Protein AF-A0A6A7G0R3-F1 (afdb_monomer_lite)

pLDDT: mean 93.48, std 5.27, range [58.78, 97.69]

Radius of gyration: 18.96 Å; chains: 1; bounding box: 39×34×55 Å

Organism: NCBI:txid1518452

Structure (mmCIF, N/CA/C/O backbone):
data_AF-A0A6A7G0R3-F1
#
_entry.id   AF-A0A6A7G0R3-F1
#
loop_
_atom_site.group_PDB
_atom_site.id
_atom_site.type_symbol
_atom_site.label_atom_id
_atom_site.label_alt_id
_atom_site.label_comp_id
_atom_site.label_asym_id
_atom_site.label_entity_id
_atom_site.label_seq_id
_atom_site.pdbx_PDB_ins_code
_atom_site.Cartn_x
_atom_site.Cartn_y
_atom_site.Cartn_z
_atom_site.occupancy
_atom_site.B_iso_or_equiv
_atom_site.auth_seq_id
_atom_site.auth_comp_id
_atom_site.auth_asym_id
_atom_site.auth_atom_id
_atom_site.pdbx_PDB_model_num
ATOM 1 N N . GLY A 1 1 ? -0.214 0.221 7.158 1.00 83.88 1 GLY A N 1
ATOM 2 C CA . GLY A 1 1 ? -1.414 -0.221 6.416 1.00 83.88 1 GLY A CA 1
ATOM 3 C C . GLY A 1 1 ? -2.038 0.975 5.729 1.00 83.88 1 GLY A C 1
ATOM 4 O O . GLY A 1 1 ? -1.548 2.079 5.927 1.00 83.88 1 GLY A O 1
ATOM 5 N N . VAL A 1 2 ? -3.087 0.767 4.937 1.00 90.56 2 VAL A N 1
ATOM 6 C CA . VAL A 1 2 ? -3.871 1.846 4.316 1.00 90.56 2 VAL A CA 1
ATOM 7 C C . VAL A 1 2 ? -5.323 1.682 4.749 1.00 90.56 2 VAL A C 1
ATOM 9 O O . VAL A 1 2 ? -5.826 0.563 4.784 1.00 90.56 2 VAL A O 1
ATOM 12 N N . MET A 1 3 ? -5.976 2.788 5.091 1.00 93.56 3 MET A N 1
ATOM 13 C CA . MET A 1 3 ? -7.393 2.835 5.434 1.00 93.56 3 MET A CA 1
ATOM 14 C C . MET A 1 3 ? -7.989 4.101 4.827 1.00 93.56 3 MET A C 1
ATOM 16 O O . MET A 1 3 ? -7.435 5.186 4.996 1.00 93.56 3 MET A O 1
ATOM 20 N N . LEU A 1 4 ? -9.105 3.959 4.116 1.00 94.75 4 LEU A N 1
ATOM 21 C CA . LEU A 1 4 ? -9.890 5.099 3.656 1.00 94.75 4 LEU A CA 1
ATOM 22 C C . LEU A 1 4 ? -10.870 5.500 4.755 1.00 94.75 4 LEU A C 1
ATOM 24 O O . LEU A 1 4 ? -11.552 4.650 5.322 1.00 94.75 4 LEU A O 1
ATOM 28 N N . MET A 1 5 ? -10.942 6.796 5.044 1.00 95.00 5 MET A N 1
ATOM 29 C CA . MET A 1 5 ? -11.725 7.329 6.156 1.00 95.00 5 MET A CA 1
ATOM 30 C C . MET A 1 5 ? -12.820 8.261 5.644 1.00 95.00 5 MET A C 1
ATOM 32 O O . MET A 1 5 ? -12.541 9.311 5.065 1.00 95.00 5 MET A O 1
ATOM 36 N N . ASN A 1 6 ? -14.082 7.898 5.884 1.00 97.00 6 ASN A N 1
ATOM 37 C CA . ASN A 1 6 ? -15.207 8.796 5.641 1.00 97.00 6 ASN A CA 1
ATOM 38 C C . ASN A 1 6 ? -15.382 9.724 6.848 1.00 97.00 6 ASN A C 1
ATOM 40 O O . ASN A 1 6 ? -16.069 9.394 7.814 1.00 97.00 6 ASN A O 1
ATOM 44 N N . LEU A 1 7 ? -14.760 10.901 6.773 1.00 97.12 7 LEU A N 1
ATOM 45 C CA . LEU A 1 7 ? -14.707 11.837 7.895 1.00 97.12 7 LEU A CA 1
ATOM 46 C C . LEU A 1 7 ? -16.088 12.335 8.347 1.00 97.12 7 LEU A C 1
ATOM 48 O O . LEU A 1 7 ? -16.256 12.653 9.520 1.00 97.12 7 LEU A O 1
ATOM 52 N N . SER A 1 8 ? -17.076 12.407 7.450 1.00 97.69 8 SER A N 1
ATOM 53 C CA . SER A 1 8 ? -18.438 12.811 7.823 1.00 97.69 8 SER A CA 1
ATOM 54 C C . SER A 1 8 ? -19.116 11.744 8.675 1.00 97.69 8 SER A C 1
ATOM 56 O O . SER A 1 8 ? -19.595 12.068 9.757 1.00 97.69 8 SER A O 1
ATOM 58 N N . ARG A 1 9 ? -19.055 10.471 8.257 1.00 96.19 9 ARG A N 1
ATOM 59 C CA . ARG A 1 9 ? -19.592 9.350 9.050 1.00 96.19 9 ARG A CA 1
ATOM 60 C C . ARG A 1 9 ? -18.860 9.184 10.383 1.00 96.19 9 ARG A C 1
ATOM 62 O O . ARG A 1 9 ? -19.492 8.896 11.388 1.00 96.19 9 ARG A O 1
ATOM 69 N N . MET A 1 10 ? -17.544 9.405 10.412 1.00 97.00 10 MET A N 1
ATOM 70 C CA . MET A 1 10 ? -16.768 9.353 11.658 1.00 97.00 10 MET A CA 1
ATOM 71 C C . MET A 1 10 ? -17.182 10.449 12.649 1.00 97.00 10 MET A C 1
ATOM 73 O O . MET A 1 10 ? -17.270 10.185 13.845 1.00 97.00 10 MET A O 1
ATOM 77 N N . ARG A 1 11 ? -17.449 11.673 12.170 1.00 96.88 11 ARG A N 1
ATOM 78 C CA . ARG A 1 11 ? -17.953 12.759 13.025 1.00 96.88 11 ARG A CA 1
ATOM 79 C C . ARG A 1 11 ? -19.364 12.484 13.533 1.00 96.88 11 ARG A C 1
ATOM 81 O O . ARG A 1 11 ? -19.609 12.699 14.709 1.00 96.88 11 ARG A O 1
ATOM 88 N N . GLU A 1 12 ? -20.255 11.999 12.672 1.00 97.06 12 GLU A N 1
ATOM 89 C CA . GLU A 1 12 ? -21.632 11.641 13.043 1.00 97.06 12 GLU A CA 1
ATOM 90 C C . GLU A 1 12 ? -21.678 10.521 14.090 1.00 97.06 12 GLU A C 1
ATOM 92 O O . GLU A 1 12 ? -22.470 10.583 15.021 1.00 97.06 12 GLU A O 1
ATOM 97 N N . PHE A 1 13 ? -20.776 9.542 13.984 1.00 96.62 13 PHE A N 1
ATOM 98 C CA . PHE A 1 13 ? -20.607 8.492 14.987 1.00 96.62 13 PHE A CA 1
ATOM 99 C C . PHE A 1 13 ? -20.057 9.008 16.333 1.00 96.62 13 PHE A C 1
ATOM 101 O O . PHE A 1 13 ? -20.144 8.307 17.333 1.00 96.62 13 PHE A O 1
ATOM 108 N N . GLY A 1 14 ? -19.465 10.207 16.382 1.00 96.94 14 GLY A N 1
ATOM 109 C CA . GLY A 1 14 ? -18.786 10.692 17.586 1.00 96.94 14 GLY A CA 1
ATOM 110 C C . GLY A 1 14 ? -17.440 10.003 17.820 1.00 96.94 14 GLY A C 1
ATOM 111 O O . GLY A 1 14 ? -17.053 9.766 18.956 1.00 96.94 14 GLY A O 1
ATOM 112 N N . TRP A 1 15 ? -16.696 9.677 16.755 1.00 95.56 15 TRP A N 1
ATOM 113 C CA . TRP A 1 15 ? -15.447 8.897 16.803 1.00 95.56 15 TRP A CA 1
ATOM 114 C C . TRP A 1 15 ? -14.514 9.213 17.986 1.00 95.56 15 TRP A C 1
ATOM 116 O O . TRP A 1 15 ? -14.032 8.299 18.656 1.00 95.56 15 TRP A O 1
ATOM 126 N N . SER A 1 16 ? -14.249 10.497 18.249 1.00 94.81 16 SER A N 1
ATOM 127 C CA . SER A 1 16 ? -13.348 10.928 19.326 1.00 94.81 16 SER A CA 1
ATOM 128 C C . SER A 1 16 ? -13.839 10.527 20.719 1.00 94.81 16 SER A C 1
ATOM 130 O O . SER A 1 16 ? -13.021 10.216 21.580 1.00 94.81 16 SER A O 1
ATOM 132 N N . GLU A 1 17 ? -15.155 10.499 20.926 1.00 96.62 17 GLU A N 1
ATOM 133 C CA . GLU A 1 17 ? -15.800 10.143 22.195 1.00 96.62 17 GLU A CA 1
ATOM 134 C C . GLU A 1 17 ? -15.621 8.658 22.526 1.00 96.62 17 GLU A C 1
ATOM 136 O O . GLU A 1 17 ? -15.596 8.292 23.695 1.00 96.62 17 GLU A O 1
ATOM 141 N N . TYR A 1 18 ? -15.419 7.813 21.511 1.00 95.38 18 TYR A N 1
ATOM 142 C CA . TYR A 1 18 ? -15.143 6.387 21.684 1.00 95.38 18 TYR A CA 1
ATOM 143 C C . TYR A 1 18 ? -13.644 6.081 21.702 1.00 95.38 18 TYR A C 1
ATOM 145 O O . TYR A 1 18 ? -13.163 5.328 22.548 1.00 95.38 18 TYR A O 1
ATOM 153 N N . ILE A 1 19 ? -12.877 6.659 20.774 1.00 95.00 19 ILE A N 1
ATOM 154 C CA . ILE A 1 19 ? -11.478 6.266 20.578 1.00 95.00 19 ILE A CA 1
ATOM 155 C C . ILE A 1 19 ? -10.568 6.742 21.718 1.00 95.00 19 ILE A C 1
ATOM 157 O O . ILE A 1 19 ? -9.599 6.058 22.048 1.00 95.00 19 ILE A O 1
ATOM 161 N N . VAL A 1 20 ? -10.863 7.900 22.325 1.00 95.81 20 VAL A N 1
ATOM 162 C CA . VAL A 1 20 ? -10.041 8.473 23.402 1.00 95.81 20 VAL A CA 1
ATOM 163 C C . VAL A 1 20 ? -10.157 7.640 24.684 1.00 95.81 20 VAL A C 1
ATOM 165 O O . VAL A 1 20 ? -9.110 7.197 25.161 1.00 95.81 20 VAL A O 1
ATOM 168 N N . PRO A 1 21 ? -11.363 7.303 25.189 1.00 96.50 21 PRO A N 1
ATOM 169 C CA . PRO A 1 21 ? -11.485 6.409 26.341 1.00 96.50 21 PRO A CA 1
ATOM 170 C C . PRO A 1 21 ? -10.881 5.025 26.099 1.00 96.50 21 PRO A C 1
ATOM 172 O O . PRO A 1 21 ? -10.219 4.486 26.982 1.00 96.50 21 PRO A O 1
ATOM 175 N N . LEU A 1 22 ? -11.037 4.457 24.894 1.00 96.12 22 LEU A N 1
ATOM 176 C CA . LEU A 1 22 ? -10.400 3.180 24.551 1.00 96.12 22 LEU A CA 1
ATOM 177 C C . LEU A 1 22 ? -8.870 3.277 24.613 1.00 96.12 22 LEU A C 1
ATOM 179 O O . LEU A 1 22 ? -8.218 2.378 25.143 1.00 96.12 22 LEU A O 1
ATOM 183 N N . LYS A 1 23 ? -8.283 4.374 24.117 1.00 96.25 23 LYS A N 1
ATOM 184 C CA . LYS A 1 23 ? -6.836 4.596 24.220 1.00 96.25 23 LYS A CA 1
ATOM 185 C C . LYS A 1 23 ? -6.399 4.620 25.682 1.00 96.25 23 LYS A C 1
ATOM 187 O O . LYS A 1 23 ? -5.412 3.973 26.010 1.00 96.25 23 LYS A O 1
ATOM 192 N N . GLU A 1 24 ? -7.097 5.367 26.533 1.00 95.88 24 GLU A N 1
ATOM 193 C CA . GLU A 1 24 ? -6.770 5.491 27.960 1.00 95.88 24 GLU A CA 1
ATOM 194 C C . GLU A 1 24 ? -6.912 4.151 28.691 1.00 95.88 24 GLU A C 1
ATOM 196 O O . GLU A 1 24 ? -6.011 3.740 29.420 1.00 95.88 24 GLU A O 1
ATOM 201 N N . GLN A 1 25 ? -8.001 3.426 28.435 1.00 96.38 25 GLN A N 1
ATOM 202 C CA . GLN A 1 25 ? -8.283 2.134 29.054 1.00 96.38 25 GLN A CA 1
ATOM 203 C C . GLN A 1 25 ? -7.237 1.070 28.701 1.00 96.38 25 GLN A C 1
ATOM 205 O O . GLN A 1 25 ? -6.834 0.285 29.561 1.00 96.38 25 GLN A O 1
ATOM 210 N N . TYR A 1 26 ? -6.812 1.017 27.437 1.00 95.44 26 TYR A N 1
ATOM 211 C CA . TYR A 1 26 ? -5.930 -0.037 26.939 1.00 95.44 26 TYR A CA 1
ATOM 212 C C . TYR A 1 26 ? -4.467 0.396 26.809 1.00 95.44 26 TYR A C 1
ATOM 214 O O . TYR A 1 26 ? -3.659 -0.412 26.363 1.00 95.44 26 TYR A O 1
ATOM 222 N N . GLU A 1 27 ? -4.089 1.611 27.222 1.00 93.56 27 GLU A N 1
ATOM 223 C CA . GLU A 1 27 ? -2.779 2.222 26.930 1.00 93.56 27 GLU A CA 1
ATOM 224 C C . GLU A 1 27 ? -1.582 1.294 27.196 1.00 93.56 27 GLU A C 1
ATOM 226 O O . GLU A 1 27 ? -0.686 1.181 26.364 1.00 93.56 27 GLU A O 1
ATOM 231 N N . GLN A 1 28 ? -1.596 0.575 28.322 1.00 94.50 28 GLN A N 1
ATOM 232 C CA . GLN A 1 28 ? -0.514 -0.330 28.736 1.00 94.50 28 GLN A CA 1
ATOM 233 C C . GLN A 1 28 ? -0.536 -1.704 28.036 1.00 94.50 28 GLN A C 1
ATOM 235 O O . GLN A 1 28 ? 0.390 -2.497 28.190 1.00 94.50 28 GLN A O 1
ATOM 240 N N . GLN A 1 29 ? -1.602 -2.015 27.296 1.00 94.94 29 GLN A N 1
ATOM 241 C CA . GLN A 1 29 ? -1.824 -3.287 26.597 1.00 94.94 29 GLN A CA 1
ATOM 242 C C . GLN A 1 29 ? -1.666 -3.161 25.075 1.00 94.94 29 GLN A C 1
ATOM 244 O O . GLN A 1 29 ? -1.535 -4.177 24.390 1.00 94.94 29 GLN A O 1
ATOM 249 N N . LEU A 1 30 ? -1.662 -1.937 24.539 1.00 93.50 30 LEU A N 1
ATOM 250 C CA . LEU A 1 30 ? -1.492 -1.686 23.111 1.00 93.50 30 LEU A CA 1
ATOM 251 C C . LEU A 1 30 ? -0.051 -1.995 22.685 1.00 93.50 30 LEU A C 1
ATOM 253 O O . LEU A 1 30 ? 0.897 -1.322 23.090 1.00 93.50 30 LEU A O 1
ATOM 257 N N . ARG A 1 31 ? 0.125 -2.996 21.818 1.00 92.50 31 ARG A N 1
ATOM 258 C CA . ARG A 1 31 ? 1.429 -3.337 21.231 1.00 92.50 31 ARG A CA 1
ATOM 259 C C . ARG A 1 31 ? 1.695 -2.515 19.974 1.00 92.50 31 ARG A C 1
ATOM 261 O O . ARG A 1 31 ? 2.823 -2.085 19.738 1.00 92.50 31 ARG A O 1
ATOM 268 N N . TRP A 1 32 ? 0.657 -2.303 19.175 1.00 87.88 32 TRP A N 1
ATOM 269 C CA . TRP A 1 32 ? 0.659 -1.484 17.969 1.00 87.88 32 TRP A CA 1
ATOM 270 C C . TRP A 1 32 ? -0.448 -0.446 18.095 1.00 87.88 32 TRP A C 1
ATOM 272 O O . TRP A 1 32 ? -1.568 -0.676 17.656 1.00 87.88 32 TRP A O 1
ATOM 282 N N . GLY A 1 33 ? -0.134 0.678 18.745 1.00 88.88 33 GLY A N 1
ATOM 283 C CA . GLY A 1 33 ? -1.129 1.642 19.227 1.00 88.88 33 GLY A CA 1
ATOM 284 C C . GLY A 1 33 ? -2.171 2.088 18.203 1.00 88.88 33 GLY A C 1
ATOM 285 O O . GLY A 1 33 ? -3.333 2.219 18.554 1.00 88.88 33 GLY A O 1
ATOM 286 N N . ASP A 1 34 ? -1.791 2.273 16.942 1.00 90.50 34 ASP A N 1
ATOM 287 C CA . ASP A 1 34 ? -2.722 2.625 15.870 1.00 90.50 34 ASP A CA 1
ATOM 288 C C . ASP A 1 34 ? -3.632 1.451 15.468 1.00 90.50 34 ASP A C 1
ATOM 290 O O . ASP A 1 34 ? -4.853 1.580 15.454 1.00 90.50 34 ASP A O 1
ATOM 294 N N . GLN A 1 35 ? -3.053 0.292 15.158 1.00 93.31 35 GLN A N 1
ATOM 295 C CA . GLN A 1 35 ? -3.785 -0.876 14.665 1.00 93.31 35 GLN A CA 1
ATOM 296 C C . GLN A 1 35 ? -4.631 -1.538 15.755 1.00 93.31 35 GLN A C 1
ATOM 298 O O . GLN A 1 35 ? -5.791 -1.861 15.511 1.00 93.31 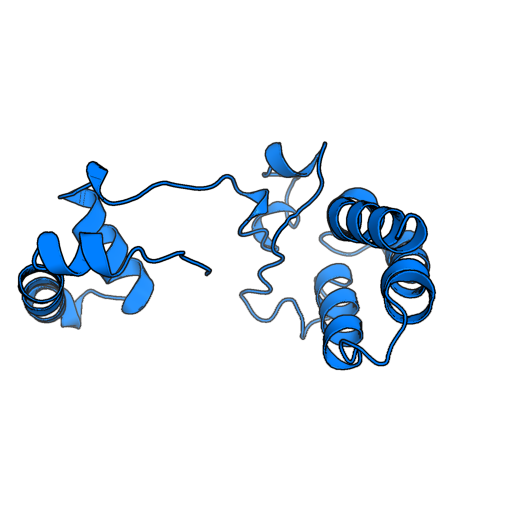35 GLN A O 1
ATOM 303 N N . ASP A 1 36 ? -4.075 -1.723 16.950 1.00 95.56 36 ASP A N 1
ATOM 304 C CA . ASP A 1 36 ? -4.755 -2.393 18.059 1.00 95.56 36 ASP A CA 1
ATOM 305 C C . ASP A 1 36 ? -5.959 -1.576 18.530 1.00 95.56 36 ASP A C 1
ATOM 307 O O . ASP A 1 36 ? -7.035 -2.130 18.739 1.00 95.56 36 ASP A O 1
ATOM 311 N N . LEU A 1 37 ? -5.815 -0.252 18.621 1.00 95.69 37 LEU A N 1
ATOM 312 C CA . LEU A 1 37 ? -6.892 0.633 19.055 1.00 95.69 37 LEU A CA 1
ATOM 313 C C . LEU A 1 37 ? -8.078 0.617 18.080 1.00 95.69 37 LEU A C 1
ATOM 315 O O . LEU A 1 37 ? -9.229 0.514 18.503 1.00 95.69 37 LEU A O 1
ATOM 319 N N . LEU A 1 38 ? -7.800 0.653 16.773 1.00 95.44 38 LEU A N 1
ATOM 320 C CA . LEU A 1 38 ? -8.832 0.516 15.743 1.00 95.44 38 LEU A CA 1
ATOM 321 C C . LEU A 1 38 ? -9.492 -0.866 15.780 1.00 95.44 38 LEU A C 1
ATOM 323 O O . LEU A 1 38 ? -10.711 -0.964 15.664 1.00 95.44 38 LEU A O 1
ATOM 327 N N . ASN A 1 39 ? -8.710 -1.929 15.979 1.00 95.56 39 ASN A N 1
ATOM 328 C CA . ASN A 1 39 ? -9.240 -3.288 16.085 1.00 95.56 39 ASN A CA 1
ATOM 329 C C . ASN A 1 39 ? -10.175 -3.446 17.291 1.00 95.56 39 ASN A C 1
ATOM 331 O O . ASN A 1 39 ? -11.200 -4.112 17.171 1.00 95.56 39 ASN A O 1
ATOM 335 N N . ILE A 1 40 ? -9.858 -2.819 18.430 1.00 96.56 40 ILE A N 1
ATOM 336 C CA . ILE A 1 40 ? -10.738 -2.809 19.606 1.00 96.56 40 ILE A CA 1
ATOM 337 C C . ILE A 1 40 ? -12.047 -2.083 19.281 1.00 96.56 40 ILE A C 1
ATOM 339 O O . ILE A 1 40 ? -13.115 -2.622 19.559 1.00 96.56 40 ILE A O 1
ATOM 343 N N . LEU A 1 41 ? -11.994 -0.902 18.650 1.00 96.44 41 LEU A N 1
ATOM 344 C CA . LEU A 1 41 ? -13.212 -0.182 18.265 1.00 96.44 41 LEU A CA 1
ATOM 345 C C . LEU A 1 41 ? -14.095 -1.034 17.339 1.00 96.44 41 LEU A C 1
ATOM 347 O O . LEU A 1 41 ? -15.282 -1.201 17.604 1.00 96.44 41 LEU A O 1
ATOM 351 N N . PHE A 1 42 ? -13.523 -1.608 16.278 1.00 96.75 42 PHE A N 1
ATOM 352 C CA . PHE A 1 42 ? -14.281 -2.395 15.299 1.00 96.75 42 PHE A CA 1
ATOM 353 C C . PHE A 1 42 ? -14.721 -3.768 15.809 1.00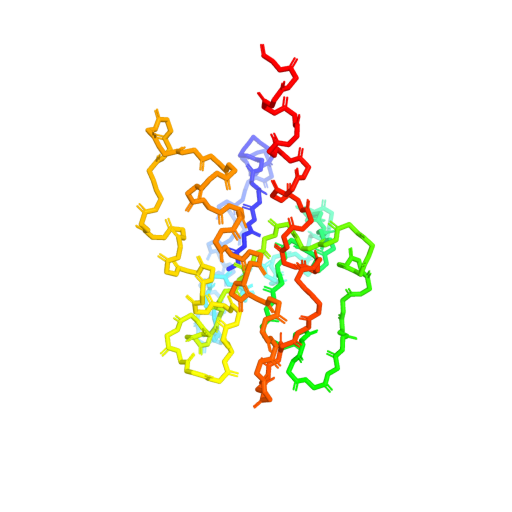 96.75 42 PHE A C 1
ATOM 355 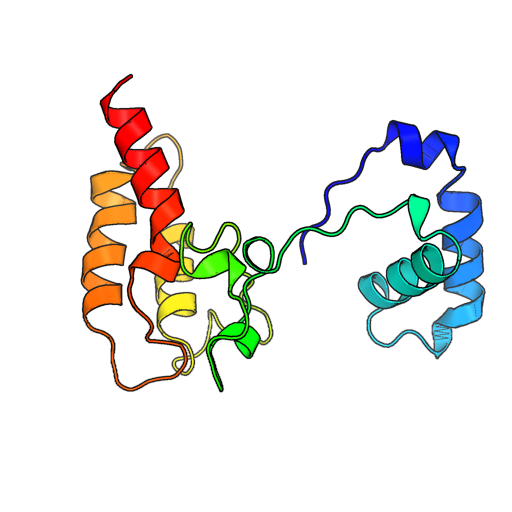O O . PHE A 1 42 ? -15.634 -4.357 15.238 1.00 96.75 42 PHE A O 1
ATOM 362 N N . HIS A 1 43 ? -14.128 -4.275 16.892 1.00 95.75 43 HIS A N 1
ATOM 363 C CA . HIS A 1 43 ? -14.667 -5.438 17.591 1.00 95.75 43 HIS A CA 1
ATOM 364 C C . HIS A 1 43 ? -16.061 -5.144 18.162 1.00 95.75 43 HIS A C 1
ATOM 366 O O . HIS A 1 43 ? -16.955 -5.981 18.047 1.00 95.75 43 HIS A O 1
ATOM 372 N N . PHE A 1 44 ? -16.252 -3.951 18.734 1.00 95.62 44 PHE A N 1
ATOM 373 C CA . PHE A 1 44 ? -17.541 -3.515 19.280 1.00 95.62 44 PHE A CA 1
ATOM 374 C C . PHE A 1 44 ? -18.461 -2.874 18.232 1.00 95.62 44 PHE A C 1
ATOM 376 O O . PHE A 1 44 ? -19.676 -2.901 18.405 1.00 95.62 44 PHE A O 1
ATOM 383 N N . HIS A 1 45 ? -17.891 -2.345 17.147 1.00 95.94 45 HIS A N 1
ATOM 384 C CA . HIS A 1 45 ? -18.606 -1.665 16.064 1.00 95.94 45 HIS A CA 1
ATOM 385 C C . HIS A 1 45 ? -18.218 -2.207 14.673 1.00 95.94 45 HIS A C 1
ATOM 387 O O . HIS A 1 45 ? -17.613 -1.486 13.864 1.00 95.94 45 HIS A O 1
ATOM 393 N N . PRO A 1 46 ? -18.506 -3.486 14.367 1.00 96.56 46 PRO A N 1
ATOM 394 C CA . PRO A 1 46 ? -18.106 -4.109 13.103 1.00 96.56 46 PRO A CA 1
ATOM 395 C C . PRO A 1 46 ? -18.752 -3.455 11.870 1.00 96.56 46 PRO A C 1
ATOM 397 O O . PRO A 1 46 ? -18.194 -3.511 10.778 1.00 96.56 46 PRO A O 1
ATOM 400 N N . GLU A 1 47 ? -19.896 -2.789 12.026 1.00 95.44 47 GLU A N 1
ATOM 401 C CA . GLU A 1 47 ? -20.599 -2.048 10.975 1.00 95.44 47 GLU A CA 1
ATOM 402 C C . GLU A 1 47 ? -19.854 -0.795 10.484 1.00 95.44 47 GLU A C 1
ATOM 404 O O . GLU A 1 47 ? -20.179 -0.245 9.425 1.00 95.44 47 GLU A O 1
ATOM 409 N N . LEU A 1 48 ? -18.858 -0.327 11.242 1.00 95.31 48 LEU A N 1
ATOM 410 C CA . LEU A 1 48 ? -18.085 0.874 10.919 1.00 95.31 48 LEU A CA 1
ATOM 411 C C . LEU A 1 48 ? -16.875 0.598 10.024 1.00 95.31 48 LEU A C 1
ATOM 413 O O . LEU A 1 48 ? -16.239 1.549 9.564 1.00 95.31 48 LEU A O 1
ATOM 417 N N . VAL A 1 49 ? -16.560 -0.670 9.748 1.00 95.50 49 VAL A N 1
ATOM 418 C CA . VAL A 1 49 ? -15.429 -1.050 8.900 1.00 95.50 49 VAL A CA 1
ATOM 419 C C . VAL A 1 49 ? -15.886 -1.848 7.687 1.00 95.50 49 VAL A C 1
ATOM 421 O O . VAL A 1 49 ? -16.629 -2.819 7.776 1.00 95.50 49 VAL A O 1
ATOM 424 N N . TYR A 1 50 ? -15.389 -1.447 6.520 1.00 95.75 50 TYR A N 1
ATOM 425 C CA . TYR A 1 50 ? -15.482 -2.238 5.301 1.00 95.75 50 TYR A CA 1
ATOM 426 C C . TYR A 1 50 ? -14.094 -2.785 4.968 1.00 95.75 50 TYR A C 1
ATOM 428 O O . TYR A 1 50 ? -13.164 -2.017 4.712 1.00 95.75 50 TYR A O 1
ATOM 436 N N . VAL A 1 51 ? -13.941 -4.109 5.001 1.00 94.75 51 VAL A N 1
ATOM 437 C CA . VAL A 1 51 ? -12.644 -4.775 4.823 1.00 94.75 51 VAL A CA 1
ATOM 438 C C . VAL A 1 51 ? -12.407 -5.068 3.344 1.00 94.75 51 VAL A C 1
ATOM 440 O O . VAL A 1 51 ? -13.182 -5.775 2.705 1.00 94.75 51 VAL A O 1
ATOM 443 N N . TRP A 1 52 ? -11.323 -4.521 2.798 1.00 94.56 52 TRP A N 1
ATOM 444 C CA . TRP A 1 52 ? -10.866 -4.822 1.441 1.00 94.56 52 TRP A CA 1
ATOM 445 C C . TRP A 1 52 ? -10.114 -6.151 1.381 1.00 94.56 52 TRP A C 1
ATOM 447 O O . TRP A 1 52 ? -9.536 -6.600 2.372 1.00 94.56 52 TRP A O 1
ATOM 457 N N . ASP A 1 53 ? -10.093 -6.766 0.198 1.00 94.62 53 ASP A N 1
ATOM 458 C CA . ASP A 1 53 ? -9.335 -7.991 -0.030 1.00 94.62 53 ASP A CA 1
ATOM 459 C C . ASP A 1 53 ? -7.810 -7.763 0.084 1.00 94.62 53 ASP A C 1
ATOM 461 O O . ASP A 1 53 ? -7.298 -6.637 0.061 1.00 94.62 53 ASP A O 1
ATOM 465 N N . CYS A 1 54 ? -7.057 -8.856 0.199 1.00 94.69 54 CYS A N 1
ATOM 466 C CA . CYS A 1 54 ? -5.615 -8.839 0.454 1.00 94.69 54 CYS A CA 1
ATOM 467 C C . CYS A 1 54 ? -4.772 -8.154 -0.643 1.00 94.69 54 CYS A C 1
ATOM 469 O O . CYS A 1 54 ? -3.641 -7.748 -0.356 1.00 94.69 54 CYS A O 1
ATOM 471 N N . SER A 1 55 ? -5.294 -7.967 -1.865 1.00 95.44 55 SER A N 1
ATOM 472 C CA . SER A 1 55 ? -4.592 -7.263 -2.954 1.00 95.44 55 SER A CA 1
ATOM 473 C C . SER A 1 55 ? -4.335 -5.784 -2.633 1.00 95.44 55 SER A C 1
ATOM 475 O O . SER A 1 55 ? -3.409 -5.185 -3.185 1.00 95.44 55 SER A O 1
ATOM 477 N N . TYR A 1 56 ? -5.108 -5.200 -1.712 1.00 96.12 56 TYR A N 1
ATOM 478 C CA . TYR A 1 56 ? -4.960 -3.821 -1.242 1.00 96.12 56 TYR A CA 1
ATOM 479 C C . TYR A 1 56 ? -4.035 -3.666 -0.024 1.00 96.12 56 TYR A C 1
ATOM 481 O O . TYR A 1 56 ? -3.876 -2.568 0.510 1.00 96.12 56 TYR A O 1
ATOM 489 N N . ASN A 1 57 ? -3.412 -4.747 0.442 1.00 95.38 57 ASN A N 1
ATOM 490 C CA . ASN A 1 57 ? -2.420 -4.707 1.515 1.00 95.38 57 ASN A CA 1
ATOM 491 C C . ASN A 1 57 ? -1.409 -5.849 1.344 1.00 95.38 57 ASN A C 1
ATOM 493 O O . ASN A 1 57 ? -1.134 -6.605 2.282 1.00 95.38 57 ASN A O 1
ATOM 497 N N . TYR A 1 58 ? -0.889 -6.016 0.125 1.00 95.75 58 TYR A N 1
ATOM 498 C CA . TYR A 1 58 ? -0.045 -7.155 -0.201 1.00 95.75 58 TYR A CA 1
ATOM 499 C C . TYR A 1 58 ? 1.333 -7.021 0.450 1.00 95.75 58 TYR A C 1
ATOM 501 O O . TYR A 1 58 ? 2.074 -6.082 0.164 1.00 95.75 58 TYR A O 1
ATOM 509 N N . ARG A 1 59 ? 1.685 -7.963 1.324 1.00 95.12 59 ARG A N 1
ATOM 510 C CA . ARG A 1 59 ? 2.904 -7.956 2.142 1.00 95.12 59 ARG A CA 1
ATOM 511 C C . ARG A 1 59 ? 3.730 -9.226 1.897 1.00 95.12 59 ARG A C 1
ATOM 513 O O . ARG A 1 59 ? 3.185 -10.183 1.353 1.00 95.12 59 ARG A O 1
ATOM 520 N N . PRO A 1 60 ? 5.008 -9.291 2.305 1.00 94.81 60 PRO A N 1
ATOM 521 C CA . PRO A 1 60 ? 5.851 -10.468 2.123 1.00 94.81 60 PRO A CA 1
ATOM 522 C C . PRO A 1 60 ? 5.252 -11.739 2.722 1.00 94.81 60 PRO A C 1
ATOM 524 O O . PRO A 1 60 ? 5.425 -12.812 2.156 1.00 94.81 60 PRO A O 1
ATOM 527 N N . ASP A 1 61 ? 4.486 -11.633 3.815 1.00 93.25 61 ASP A N 1
ATOM 528 C CA . ASP A 1 61 ? 3.791 -12.780 4.410 1.00 93.25 61 ASP A CA 1
ATOM 529 C C . ASP A 1 61 ? 2.833 -13.482 3.415 1.00 93.25 61 ASP A C 1
ATOM 531 O O . ASP A 1 61 ? 2.536 -14.655 3.603 1.00 93.25 61 ASP A O 1
ATOM 535 N N . HIS A 1 62 ? 2.386 -12.810 2.341 1.00 94.12 62 HIS A N 1
ATOM 536 C CA . HIS A 1 62 ? 1.525 -13.396 1.301 1.00 94.12 62 HIS A CA 1
ATOM 537 C C . HIS A 1 62 ? 2.274 -14.161 0.197 1.00 94.12 62 HIS A C 1
ATOM 539 O O . HIS A 1 62 ? 1.624 -14.691 -0.703 1.00 94.12 62 HIS A O 1
ATOM 545 N N . CYS A 1 63 ? 3.610 -14.174 0.219 1.00 92.31 63 CYS A N 1
ATOM 546 C CA . CYS A 1 63 ? 4.433 -14.811 -0.815 1.00 92.31 63 CYS A CA 1
ATOM 547 C C . CYS A 1 63 ? 5.682 -15.530 -0.296 1.00 92.31 63 CYS A C 1
ATOM 549 O O . CYS A 1 63 ? 6.324 -16.251 -1.056 1.00 92.31 63 CYS A O 1
ATOM 551 N N . MET A 1 64 ? 6.069 -15.326 0.967 1.00 89.19 64 MET A N 1
ATOM 552 C CA . MET A 1 64 ? 7.319 -15.870 1.503 1.00 89.19 64 MET A CA 1
ATOM 553 C C . MET A 1 64 ? 7.274 -17.380 1.785 1.00 89.19 64 MET A C 1
ATOM 555 O O . MET A 1 64 ? 8.324 -18.014 1.767 1.00 89.19 64 MET A O 1
ATOM 559 N N . TYR A 1 65 ? 6.087 -17.946 2.042 1.00 79.06 65 TYR A N 1
ATOM 560 C CA . TYR A 1 65 ? 5.896 -19.379 2.326 1.00 79.06 65 TYR A CA 1
ATOM 561 C C . TYR A 1 65 ? 5.020 -20.072 1.272 1.00 79.06 65 TYR A C 1
ATOM 563 O O . TYR A 1 65 ? 5.325 -21.179 0.843 1.00 79.06 65 TYR A O 1
ATOM 571 N N . SER A 1 66 ? 3.949 -19.407 0.839 1.00 73.31 66 SER A N 1
ATOM 572 C CA . SER A 1 66 ? 3.049 -19.808 -0.248 1.00 73.31 66 SER A CA 1
ATOM 573 C C . SER A 1 66 ? 2.336 -18.564 -0.797 1.00 73.31 66 SER A C 1
ATOM 575 O O . SER A 1 66 ? 2.405 -17.501 -0.175 1.00 73.31 66 SER A O 1
ATOM 577 N N . SER A 1 67 ? 1.659 -18.678 -1.949 1.00 76.81 67 SER A N 1
ATOM 578 C CA . SER A 1 67 ? 0.685 -17.663 -2.385 1.00 76.81 67 SER A CA 1
ATOM 579 C C . SER A 1 67 ? -0.505 -17.723 -1.428 1.00 76.81 67 SER A C 1
ATOM 581 O O . SER A 1 67 ? -1.227 -18.714 -1.414 1.00 76.81 67 SER A O 1
ATOM 583 N N . ALA A 1 68 ? -0.658 -16.714 -0.568 1.00 84.44 68 ALA A N 1
ATOM 584 C CA . ALA A 1 68 ? -1.733 -16.651 0.432 1.00 84.44 68 ALA A CA 1
ATOM 585 C C . ALA A 1 68 ? -2.715 -15.499 0.154 1.00 84.44 68 ALA A C 1
ATOM 587 O O . ALA A 1 68 ? -3.284 -14.915 1.077 1.00 84.44 68 ALA A O 1
ATOM 588 N N . CYS A 1 69 ? -2.855 -15.111 -1.117 1.00 93.00 69 CYS A N 1
ATOM 589 C CA . CYS A 1 69 ? -3.742 -14.033 -1.535 1.00 93.00 69 CYS A CA 1
ATOM 590 C C . CYS A 1 69 ? -4.332 -14.300 -2.925 1.00 93.00 69 CYS A C 1
ATOM 592 O O . CYS A 1 69 ? -3.893 -13.723 -3.920 1.00 93.00 69 CYS A O 1
ATOM 594 N N . ASP A 1 70 ? -5.368 -15.134 -2.972 1.00 92.12 70 ASP A N 1
ATOM 595 C CA . ASP A 1 70 ? -6.065 -15.536 -4.203 1.00 92.12 70 ASP A CA 1
ATOM 596 C C . ASP A 1 70 ? -6.586 -14.327 -4.995 1.00 92.12 70 ASP A C 1
ATOM 598 O O . ASP A 1 70 ? -6.528 -14.282 -6.223 1.00 92.12 70 ASP A O 1
ATOM 602 N N . ALA A 1 71 ? -7.022 -13.281 -4.283 1.00 93.88 71 ALA A N 1
ATOM 603 C CA . ALA A 1 71 ? -7.505 -12.043 -4.888 1.00 93.88 71 ALA A CA 1
ATOM 604 C C . ALA A 1 71 ? -6.445 -11.314 -5.735 1.00 93.88 71 ALA A C 1
ATOM 606 O O . ALA A 1 71 ? -6.805 -10.472 -6.553 1.00 93.88 71 ALA A O 1
ATOM 607 N N . ALA A 1 72 ? -5.155 -11.623 -5.562 1.00 93.62 72 ALA A N 1
ATOM 608 C CA . ALA A 1 72 ? -4.072 -11.062 -6.363 1.00 93.62 72 ALA A CA 1
ATOM 609 C C . ALA A 1 72 ? -3.693 -11.926 -7.579 1.00 93.62 72 ALA A C 1
ATOM 611 O O . ALA A 1 72 ? -2.965 -11.445 -8.443 1.00 93.62 72 ALA A O 1
ATOM 612 N N . GLU A 1 73 ? -4.154 -13.176 -7.687 1.00 89.69 73 GLU A N 1
ATOM 613 C CA . GLU A 1 73 ? -3.695 -14.085 -8.749 1.00 89.69 73 GLU A CA 1
ATOM 614 C C . GLU A 1 73 ? -4.191 -13.662 -10.138 1.00 89.69 73 GLU A C 1
ATOM 616 O O . GLU A 1 73 ? -3.425 -13.665 -11.105 1.00 89.69 73 GLU A O 1
A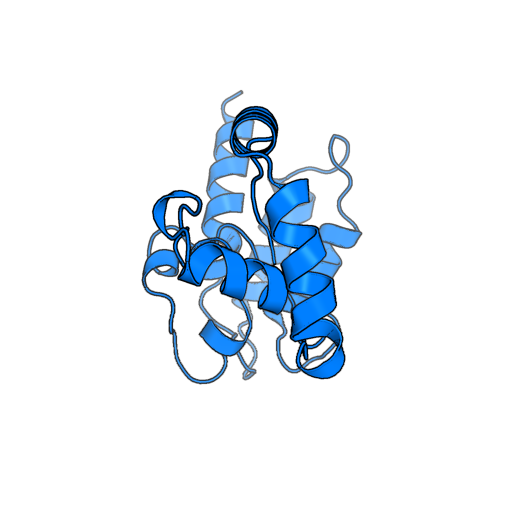TOM 621 N N . GLY A 1 74 ? -5.452 -13.227 -10.223 1.00 88.81 74 GLY A N 1
ATOM 622 C CA . GLY A 1 74 ? -6.085 -12.753 -11.457 1.00 88.81 74 GLY A CA 1
ATOM 623 C C . GLY A 1 74 ? -5.807 -11.278 -11.782 1.00 88.81 74 GLY A C 1
ATOM 624 O O . GLY A 1 74 ? -5.211 -10.987 -12.812 1.00 88.81 74 GLY A O 1
ATOM 625 N N . PRO A 1 75 ? -6.232 -10.316 -10.947 1.00 93.38 75 PRO A N 1
ATOM 626 C CA . PRO A 1 75 ? -6.071 -8.890 -11.242 1.00 93.38 75 PRO A CA 1
ATOM 627 C C . PRO A 1 75 ? -4.717 -8.313 -10.791 1.00 93.38 75 PRO A C 1
ATOM 629 O O . PRO A 1 75 ? -4.488 -7.111 -10.938 1.00 93.38 75 PRO A O 1
ATOM 632 N N . GLY A 1 76 ? -3.826 -9.119 -10.209 1.00 95.31 76 GLY A N 1
ATOM 633 C CA . GLY A 1 76 ? -2.616 -8.619 -9.559 1.00 95.31 76 GLY A CA 1
ATOM 634 C C . GLY A 1 76 ? -2.902 -7.841 -8.272 1.00 95.31 76 GLY A C 1
ATOM 635 O O . GLY A 1 76 ? -4.042 -7.651 -7.844 1.00 95.31 76 GLY A O 1
ATOM 636 N N . ILE A 1 77 ? -1.834 -7.370 -7.638 1.00 96.31 77 ILE A N 1
ATOM 637 C CA . ILE A 1 77 ? -1.907 -6.528 -6.445 1.00 96.31 77 ILE A CA 1
ATOM 638 C C . ILE A 1 77 ? -2.267 -5.090 -6.818 1.00 96.31 77 ILE A C 1
ATOM 640 O O . ILE A 1 77 ? -1.899 -4.590 -7.882 1.00 96.31 77 ILE A O 1
ATOM 644 N N . ARG A 1 78 ? -2.932 -4.398 -5.895 1.00 95.44 78 ARG A N 1
ATOM 645 C CA . ARG A 1 78 ? -3.298 -2.982 -6.030 1.00 95.44 78 ARG A CA 1
ATOM 646 C C . ARG A 1 78 ? -2.447 -2.086 -5.139 1.00 95.44 78 ARG A C 1
ATOM 648 O O . ARG A 1 78 ? -2.096 -0.981 -5.534 1.00 95.44 78 ARG A O 1
ATOM 655 N N . VAL A 1 79 ? -2.072 -2.575 -3.955 1.00 95.94 79 VAL A N 1
ATOM 656 C CA . VAL A 1 79 ? -1.173 -1.871 -3.032 1.00 95.94 79 VAL A CA 1
ATOM 657 C C . VAL A 1 79 ? -0.134 -2.845 -2.492 1.00 95.94 79 VAL A C 1
ATOM 659 O O . VAL A 1 79 ? -0.465 -3.844 -1.851 1.00 95.94 79 VAL A O 1
ATOM 662 N N . LEU A 1 80 ? 1.138 -2.519 -2.718 1.00 96.00 80 LEU A N 1
ATOM 663 C CA . LEU A 1 80 ? 2.278 -3.246 -2.170 1.00 96.00 80 LEU A CA 1
ATOM 664 C C . LEU A 1 80 ? 2.710 -2.619 -0.839 1.00 96.00 80 LEU A C 1
ATOM 666 O O . LEU A 1 80 ? 3.207 -1.495 -0.796 1.00 96.00 80 LEU A O 1
ATOM 670 N N . HIS A 1 81 ? 2.560 -3.357 0.254 1.00 96.19 81 HIS A N 1
ATOM 671 C CA . HIS A 1 81 ? 2.961 -2.941 1.591 1.00 96.19 81 HIS A CA 1
ATOM 672 C C . HIS A 1 81 ? 4.280 -3.610 1.987 1.00 96.19 81 HIS A C 1
ATOM 674 O O . HIS A 1 81 ? 4.325 -4.761 2.419 1.00 96.19 81 HIS A O 1
ATOM 680 N N . ALA A 1 82 ? 5.373 -2.854 1.895 1.00 95.50 82 ALA A N 1
ATOM 681 C CA . ALA A 1 82 ? 6.715 -3.303 2.260 1.00 95.50 82 ALA A CA 1
ATOM 682 C C . ALA A 1 82 ? 6.974 -3.294 3.786 1.00 95.50 82 ALA A C 1
ATOM 684 O O . ALA A 1 82 ? 7.940 -2.685 4.257 1.00 95.50 82 ALA A O 1
ATOM 685 N N . ASN A 1 83 ? 6.114 -3.952 4.576 1.00 93.25 83 ASN A N 1
ATOM 686 C CA . ASN A 1 83 ? 6.318 -4.107 6.023 1.00 93.25 83 ASN A CA 1
ATOM 687 C C . ASN A 1 83 ? 7.632 -4.863 6.328 1.00 93.25 83 ASN A C 1
ATOM 689 O O . ASN A 1 83 ? 8.269 -5.447 5.452 1.00 93.25 83 ASN A O 1
ATOM 693 N N . ARG A 1 84 ? 8.074 -4.823 7.595 1.00 89.25 84 ARG A N 1
ATOM 694 C CA . ARG A 1 84 ? 9.293 -5.519 8.068 1.00 89.25 84 ARG A CA 1
ATOM 695 C C . ARG A 1 84 ? 10.554 -5.216 7.238 1.00 89.25 84 ARG A C 1
ATOM 697 O O . ARG A 1 84 ? 11.437 -6.058 7.114 1.00 89.25 84 ARG A O 1
ATOM 704 N N . ARG A 1 85 ? 10.650 -3.991 6.702 1.00 94.44 85 ARG A N 1
ATOM 705 C CA . ARG A 1 85 ? 11.761 -3.509 5.859 1.00 94.44 85 ARG A CA 1
ATOM 706 C C . ARG A 1 85 ? 11.918 -4.261 4.531 1.00 94.44 85 ARG A C 1
ATOM 708 O O . ARG A 1 85 ? 13.017 -4.281 3.987 1.00 94.44 85 ARG A O 1
ATOM 715 N N . ALA A 1 86 ? 10.848 -4.837 3.978 1.00 95.56 86 ALA A N 1
ATOM 716 C CA . ALA A 1 86 ? 10.930 -5.652 2.761 1.00 95.56 86 ALA A CA 1
ATOM 717 C C . ALA A 1 86 ? 11.530 -4.932 1.541 1.00 95.56 86 ALA A C 1
ATOM 719 O O . ALA A 1 86 ? 12.149 -5.570 0.704 1.00 95.56 86 ALA A O 1
ATOM 720 N N . ALA A 1 87 ? 11.391 -3.606 1.466 1.00 96.50 87 ALA A N 1
ATOM 721 C CA . ALA A 1 87 ? 11.980 -2.777 0.412 1.00 96.50 87 ALA A CA 1
ATOM 722 C C . ALA A 1 87 ? 13.481 -2.466 0.599 1.00 96.50 87 ALA A C 1
ATOM 724 O O . ALA A 1 87 ? 14.093 -1.834 -0.262 1.00 96.50 87 ALA A O 1
ATOM 725 N N . PHE A 1 88 ? 14.061 -2.847 1.739 1.00 95.94 88 PHE A N 1
ATOM 726 C CA . PHE A 1 88 ? 15.422 -2.493 2.157 1.00 95.94 88 PHE A CA 1
ATOM 727 C C . PHE A 1 88 ? 16.255 -3.733 2.504 1.00 95.94 88 PHE A C 1
ATOM 729 O O . PHE A 1 88 ? 17.183 -3.669 3.309 1.00 95.94 88 PHE A O 1
ATOM 736 N N . THR A 1 89 ? 15.893 -4.881 1.940 1.00 93.06 89 THR A N 1
ATOM 737 C CA . THR A 1 89 ? 16.606 -6.146 2.107 1.00 93.06 89 THR A CA 1
ATOM 738 C C . THR A 1 89 ? 16.614 -6.908 0.790 1.00 93.06 89 THR A C 1
ATOM 740 O O . THR A 1 89 ? 15.679 -6.804 -0.004 1.00 93.06 89 THR A O 1
ATOM 743 N N . ASP A 1 90 ? 17.640 -7.726 0.584 1.00 90.56 90 ASP A N 1
ATOM 744 C CA . ASP A 1 90 ? 17.750 -8.577 -0.604 1.00 90.56 90 ASP A CA 1
ATOM 745 C C . ASP A 1 90 ? 16.890 -9.847 -0.503 1.00 90.56 90 ASP A C 1
ATOM 747 O O . ASP A 1 90 ? 16.770 -10.596 -1.467 1.00 90.56 90 ASP A O 1
ATOM 751 N N . LYS A 1 91 ? 16.236 -10.078 0.647 1.00 92.31 91 LYS A N 1
ATOM 752 C CA . LYS A 1 91 ? 15.338 -11.227 0.852 1.00 92.31 91 LYS A CA 1
ATOM 753 C C . LYS A 1 91 ? 14.091 -11.183 -0.028 1.00 92.31 91 LYS A C 1
ATOM 755 O O . LYS A 1 91 ? 13.593 -12.241 -0.391 1.00 92.31 91 LYS A O 1
ATOM 760 N N . PHE A 1 92 ? 13.599 -9.986 -0.364 1.00 94.25 92 PHE A N 1
ATOM 761 C CA . PHE A 1 92 ? 12.364 -9.785 -1.131 1.00 94.25 92 PHE A CA 1
ATOM 762 C C . PHE A 1 92 ? 12.620 -8.902 -2.364 1.00 94.25 92 PHE A C 1
ATOM 764 O O . PHE A 1 92 ? 12.147 -7.760 -2.412 1.00 94.25 92 PHE A O 1
ATOM 771 N N . PRO A 1 93 ? 13.364 -9.389 -3.377 1.00 94.56 93 PRO A N 1
ATOM 772 C CA . PRO A 1 93 ? 13.801 -8.557 -4.496 1.00 94.56 93 PRO A CA 1
ATOM 773 C C . PRO A 1 93 ? 12.682 -7.764 -5.187 1.00 94.56 93 PRO A C 1
ATOM 775 O O . PRO A 1 93 ? 12.911 -6.587 -5.472 1.00 94.56 93 PRO A O 1
ATOM 778 N N . PRO A 1 94 ? 11.459 -8.302 -5.405 1.00 95.75 94 PRO A N 1
ATOM 779 C CA . PRO A 1 94 ? 10.384 -7.517 -6.012 1.00 95.75 94 PRO A CA 1
ATOM 780 C C . PRO A 1 94 ? 10.017 -6.254 -5.231 1.00 95.75 94 PRO A C 1
ATOM 782 O O . PRO A 1 94 ? 9.845 -5.197 -5.835 1.00 95.75 94 PRO A O 1
ATOM 785 N N . PHE A 1 95 ? 9.974 -6.324 -3.896 1.00 97.12 95 PHE A N 1
ATOM 786 C CA . PHE A 1 95 ? 9.664 -5.174 -3.042 1.00 97.12 95 PHE A CA 1
ATOM 787 C C . PHE A 1 95 ? 10.737 -4.093 -3.166 1.00 97.12 95 PHE A C 1
ATOM 789 O O . PHE A 1 95 ? 10.418 -2.919 -3.354 1.00 97.12 95 PHE A O 1
ATOM 796 N N . THR A 1 96 ? 12.007 -4.493 -3.126 1.00 96.62 96 THR A N 1
ATOM 797 C CA . THR A 1 96 ? 13.147 -3.587 -3.300 1.00 96.62 96 THR A CA 1
ATOM 798 C C . THR A 1 96 ? 13.152 -2.965 -4.696 1.00 96.62 96 THR A C 1
ATOM 800 O O . THR A 1 96 ? 13.320 -1.756 -4.840 1.00 96.62 96 THR A O 1
ATOM 803 N N . HIS A 1 97 ? 12.925 -3.756 -5.746 1.00 96.62 97 HIS A N 1
ATOM 804 C CA . HIS A 1 97 ? 12.906 -3.270 -7.126 1.00 96.62 97 HIS A CA 1
ATOM 805 C C . HIS A 1 97 ? 11.795 -2.249 -7.369 1.00 96.62 97 HIS A C 1
ATOM 807 O O . HIS A 1 97 ? 12.068 -1.188 -7.930 1.00 96.62 97 HIS A O 1
ATOM 813 N N . ILE A 1 98 ? 10.578 -2.543 -6.907 1.00 97.12 98 ILE A N 1
ATOM 814 C CA . ILE A 1 98 ? 9.424 -1.649 -7.040 1.00 97.12 98 ILE A CA 1
ATOM 815 C C . ILE A 1 98 ? 9.652 -0.368 -6.239 1.00 97.12 98 ILE A C 1
ATOM 817 O O . ILE A 1 98 ? 9.489 0.719 -6.787 1.00 97.12 98 ILE A O 1
ATOM 821 N N . TYR A 1 99 ? 10.113 -0.466 -4.989 1.00 97.31 99 TYR A N 1
ATOM 822 C CA . TYR A 1 99 ? 10.432 0.712 -4.178 1.00 97.31 99 TYR A CA 1
ATOM 823 C C . TYR A 1 99 ? 11.462 1.623 -4.857 1.00 97.31 99 TYR A C 1
ATOM 825 O O . TYR A 1 99 ? 11.258 2.832 -4.936 1.00 97.31 99 TYR A O 1
ATOM 833 N N . GLN A 1 100 ? 12.553 1.059 -5.384 1.00 97.44 100 GLN A N 1
ATOM 834 C CA . GLN A 1 100 ? 13.600 1.848 -6.039 1.00 97.44 100 GLN A CA 1
ATOM 835 C C . GLN A 1 100 ? 13.123 2.503 -7.339 1.00 97.44 100 GLN A C 1
ATOM 837 O O . GLN A 1 100 ? 13.565 3.609 -7.645 1.00 97.44 100 GLN A O 1
ATOM 842 N N . ALA A 1 101 ? 12.240 1.845 -8.096 1.00 97.06 101 ALA A N 1
ATOM 843 C CA . ALA A 1 101 ? 11.645 2.432 -9.292 1.00 97.06 101 ALA A CA 1
ATOM 844 C C . ALA A 1 101 ? 10.693 3.581 -8.922 1.00 97.06 101 ALA A C 1
ATOM 846 O O . ALA A 1 101 ? 10.880 4.702 -9.385 1.00 97.06 101 ALA A O 1
ATOM 847 N N . MET A 1 102 ? 9.763 3.341 -7.992 1.00 95.44 102 MET A N 1
ATOM 848 C CA . MET A 1 102 ? 8.805 4.348 -7.518 1.00 95.44 102 MET A CA 1
ATOM 849 C C . MET A 1 102 ? 9.490 5.558 -6.875 1.00 95.44 102 MET A C 1
ATOM 851 O O . MET A 1 102 ? 9.055 6.684 -7.071 1.00 95.44 102 MET A O 1
ATOM 855 N N . LYS A 1 103 ? 10.591 5.353 -6.141 1.00 96.69 103 LYS A N 1
ATOM 856 C CA . LYS A 1 103 ? 11.372 6.439 -5.528 1.00 96.69 103 LYS A CA 1
ATOM 857 C C . LYS A 1 103 ? 12.003 7.382 -6.561 1.00 96.69 103 LYS A C 1
ATOM 859 O O . LYS A 1 103 ? 12.240 8.545 -6.249 1.00 96.69 103 LYS A O 1
ATOM 864 N N . LYS A 1 104 ? 12.346 6.871 -7.746 1.00 96.81 104 LYS A N 1
ATOM 865 C CA . LYS A 1 104 ? 12.986 7.644 -8.824 1.00 96.81 104 LYS A CA 1
ATOM 866 C C . LYS A 1 104 ? 11.975 8.277 -9.775 1.00 96.81 104 LYS A C 1
ATOM 868 O O . LYS A 1 104 ? 12.311 9.266 -10.414 1.00 96.81 104 LYS A O 1
ATOM 873 N N . PHE A 1 105 ? 10.783 7.694 -9.856 1.00 96.75 105 PHE A N 1
ATOM 874 C CA . PHE A 1 105 ? 9.724 8.109 -10.758 1.00 96.75 105 PHE A CA 1
ATOM 875 C C . PHE A 1 105 ? 9.106 9.447 -10.335 1.00 96.75 105 PHE A C 1
ATOM 877 O O . PHE A 1 105 ? 8.713 9.628 -9.182 1.00 96.75 105 PHE A O 1
ATOM 884 N N . VAL A 1 106 ? 8.984 10.376 -11.281 1.00 96.81 106 VAL A N 1
ATOM 885 C CA . VAL A 1 106 ? 8.361 11.689 -11.091 1.00 96.81 106 VAL A CA 1
ATOM 886 C C . VAL A 1 106 ? 7.101 11.799 -11.941 1.00 96.81 106 VAL A C 1
ATOM 888 O O . VAL A 1 106 ? 7.149 11.841 -13.171 1.00 96.81 106 VAL A O 1
ATOM 891 N N . VAL A 1 107 ? 5.962 11.900 -11.256 1.00 92.00 107 VAL A N 1
ATOM 892 C CA . VAL A 1 107 ? 4.638 12.048 -11.873 1.00 92.00 107 VAL A CA 1
ATOM 893 C C . VAL A 1 107 ? 4.583 13.311 -12.737 1.00 92.00 107 VAL A C 1
ATOM 895 O O . VAL A 1 107 ? 5.032 14.377 -12.319 1.00 92.00 107 VAL A O 1
ATOM 898 N N . GLY A 1 108 ? 4.027 13.186 -13.945 1.00 91.12 108 GLY A N 1
ATOM 899 C CA . GLY A 1 108 ? 3.880 14.284 -14.907 1.00 91.12 108 GLY A CA 1
ATOM 900 C C . GLY A 1 108 ? 5.143 14.615 -15.707 1.00 91.12 108 GLY A C 1
ATOM 901 O O . GLY A 1 108 ? 5.070 15.421 -16.630 1.00 91.12 108 GLY A O 1
ATOM 902 N N . ARG A 1 109 ? 6.285 13.993 -15.386 1.00 95.62 109 ARG A N 1
ATOM 903 C CA . ARG A 1 109 ? 7.537 14.137 -16.142 1.00 95.62 109 ARG A CA 1
ATOM 904 C C . ARG A 1 109 ? 7.962 12.829 -16.798 1.00 95.62 109 ARG A C 1
ATOM 906 O O . ARG A 1 109 ? 8.298 12.823 -17.976 1.00 95.62 109 ARG A O 1
ATOM 913 N N . ASP A 1 110 ? 7.964 11.750 -16.027 1.00 96.06 110 ASP A N 1
ATOM 914 C CA . ASP A 1 110 ? 8.467 10.456 -16.472 1.00 96.06 110 ASP A CA 1
ATOM 915 C C . ASP A 1 110 ? 7.328 9.635 -17.115 1.00 96.06 110 ASP A C 1
ATOM 917 O O . ASP A 1 110 ? 6.164 9.710 -16.710 1.00 96.06 110 ASP A O 1
ATOM 921 N N . SER A 1 111 ? 7.650 8.837 -18.133 1.00 94.44 111 SER A N 1
ATOM 922 C CA . SER A 1 111 ? 6.704 7.983 -18.854 1.00 94.44 111 SER A CA 1
ATOM 923 C C . SER A 1 111 ? 6.328 6.754 -18.028 1.00 94.44 111 SER A C 1
ATOM 925 O O . SER A 1 111 ? 7.184 5.935 -17.686 1.00 94.44 111 SER A O 1
ATOM 927 N N . MET A 1 112 ? 5.028 6.551 -17.788 1.00 94.06 112 MET A N 1
ATOM 928 C CA . MET A 1 112 ? 4.525 5.350 -17.103 1.00 94.06 112 MET A CA 1
ATOM 929 C C . MET A 1 112 ? 4.989 4.055 -17.787 1.00 94.06 112 MET A C 1
ATOM 931 O O . MET A 1 112 ? 5.392 3.110 -17.106 1.00 94.06 112 MET A O 1
ATOM 935 N N . TYR A 1 113 ? 5.005 4.020 -19.126 1.00 95.19 113 TYR A N 1
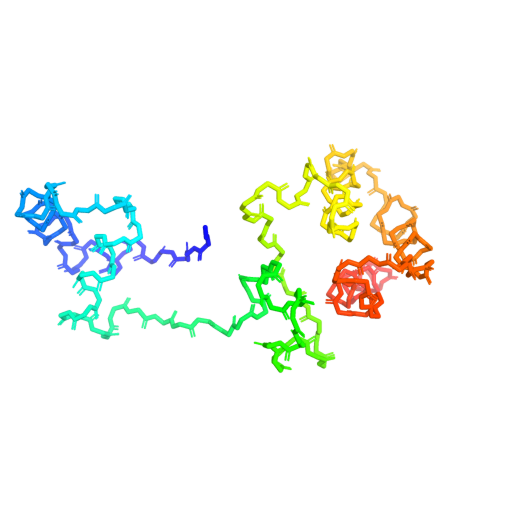ATOM 936 C CA . TYR A 1 113 ? 5.479 2.857 -19.874 1.00 95.19 113 TYR A CA 1
ATOM 937 C C . TYR A 1 113 ? 7.004 2.722 -19.837 1.00 95.19 113 TYR A C 1
ATOM 939 O O . TYR A 1 113 ? 7.525 1.704 -19.372 1.00 95.19 113 TYR A O 1
ATOM 947 N N . ASN A 1 114 ? 7.722 3.728 -20.350 1.00 95.31 114 ASN A N 1
ATOM 948 C CA . ASN A 1 114 ? 9.154 3.608 -20.629 1.00 95.31 114 ASN A CA 1
ATOM 949 C C . ASN A 1 114 ? 10.019 3.690 -19.370 1.00 95.31 114 ASN A C 1
ATOM 951 O O . ASN A 1 114 ? 11.017 2.975 -19.290 1.00 95.31 114 ASN A O 1
ATOM 955 N N . ASP A 1 115 ? 9.622 4.502 -18.390 1.00 96.19 115 ASP A N 1
ATOM 956 C CA . ASP A 1 115 ? 10.453 4.807 -17.222 1.00 96.19 115 ASP A CA 1
ATOM 957 C C . ASP A 1 115 ? 10.062 3.996 -15.978 1.00 96.19 115 ASP A C 1
ATOM 959 O O . ASP A 1 115 ? 10.882 3.831 -15.072 1.00 96.19 115 ASP A O 1
ATOM 963 N N . LEU A 1 116 ? 8.849 3.425 -15.939 1.00 96.31 116 LEU A N 1
ATOM 964 C CA . LEU A 1 116 ? 8.363 2.640 -14.796 1.00 96.31 116 LEU A CA 1
ATOM 965 C C . LEU A 1 116 ? 8.003 1.193 -15.160 1.00 96.31 116 LEU A C 1
ATOM 967 O O . LEU A 1 116 ? 8.655 0.260 -14.682 1.00 96.31 116 LEU A O 1
ATOM 971 N N . TYR A 1 117 ? 6.990 0.980 -16.004 1.00 96.94 117 TYR A N 1
ATOM 972 C CA . TYR A 1 117 ? 6.447 -0.352 -16.286 1.00 96.94 117 TYR A CA 1
ATOM 973 C C . TYR A 1 117 ? 7.452 -1.276 -16.983 1.00 96.94 117 TYR A C 1
ATOM 975 O O . TYR A 1 117 ? 7.733 -2.370 -16.489 1.00 96.94 117 TYR A O 1
ATOM 983 N N . LYS A 1 118 ? 8.020 -0.850 -18.117 1.00 96.62 118 LYS A N 1
ATOM 984 C CA . LYS A 1 118 ? 8.924 -1.679 -18.927 1.00 96.62 118 LYS A CA 1
ATOM 985 C C . LYS A 1 118 ? 10.208 -2.065 -18.170 1.00 96.62 118 LYS A C 1
ATOM 987 O O . LYS A 1 118 ? 10.538 -3.254 -18.173 1.00 96.62 118 LYS A O 1
ATOM 992 N N . PRO A 1 119 ? 10.915 -1.152 -17.470 1.00 97.00 119 PRO A N 1
ATOM 993 C CA . PRO A 1 119 ? 12.084 -1.521 -16.672 1.00 97.00 119 PRO A CA 1
ATOM 994 C C . PRO A 1 119 ? 11.751 -2.496 -15.539 1.00 97.00 119 PRO A C 1
ATOM 996 O O . PRO A 1 119 ? 12.501 -3.447 -15.305 1.00 97.00 119 PRO A O 1
ATOM 999 N N . LEU A 1 120 ? 10.616 -2.303 -14.854 1.00 97.50 120 LEU A N 1
ATOM 1000 C CA . LEU A 1 120 ? 10.166 -3.225 -13.810 1.00 97.50 120 LEU A CA 1
ATOM 1001 C C . LEU A 1 120 ? 9.825 -4.600 -14.377 1.00 97.50 120 LEU A C 1
ATOM 1003 O O . LEU A 1 120 ? 10.230 -5.602 -13.792 1.00 97.50 120 LEU A O 1
ATOM 1007 N N . LEU A 1 121 ? 9.142 -4.667 -15.522 1.00 97.62 121 LEU A N 1
ATOM 1008 C CA . LEU A 1 121 ? 8.818 -5.929 -16.180 1.00 97.62 121 LEU A CA 1
ATOM 1009 C C . LEU A 1 121 ? 10.087 -6.722 -16.493 1.00 97.62 121 LEU A C 1
ATOM 1011 O O . LEU A 1 121 ? 10.173 -7.894 -16.128 1.00 97.62 121 LEU A O 1
ATOM 1015 N N . LEU A 1 122 ? 11.088 -6.083 -17.103 1.00 96.69 122 LEU A N 1
ATOM 1016 C CA . LEU A 1 122 ? 12.371 -6.723 -17.404 1.00 96.69 122 LEU A CA 1
ATOM 1017 C C . LEU A 1 122 ? 13.051 -7.233 -16.130 1.00 96.69 122 LEU A C 1
ATOM 1019 O O . LEU A 1 122 ? 13.488 -8.381 -16.076 1.00 96.69 122 LEU A O 1
ATOM 1023 N N . LYS A 1 123 ? 13.088 -6.408 -15.078 1.00 95.19 123 LYS A N 1
ATOM 1024 C CA . LYS A 1 123 ? 13.777 -6.747 -13.830 1.00 95.19 123 LYS A CA 1
ATOM 1025 C C . LYS A 1 123 ? 13.084 -7.858 -13.041 1.00 95.19 123 LYS A C 1
ATOM 1027 O O . LYS A 1 123 ? 13.758 -8.731 -12.503 1.00 95.19 123 LYS A O 1
ATOM 1032 N N . LEU A 1 124 ? 11.754 -7.840 -12.965 1.00 95.62 124 LEU A N 1
ATOM 1033 C CA . LEU A 1 124 ? 10.974 -8.866 -12.266 1.00 95.62 124 LEU A CA 1
ATOM 1034 C C . LEU A 1 124 ? 10.910 -10.179 -13.055 1.00 95.62 124 LEU A C 1
ATOM 1036 O O . LEU A 1 124 ? 10.808 -11.240 -12.447 1.00 95.62 124 LEU A O 1
ATOM 1040 N N . SER A 1 125 ? 11.028 -10.136 -14.386 1.00 96.31 125 SER A N 1
ATOM 1041 C CA . SER A 1 125 ? 11.038 -11.343 -15.228 1.00 96.31 125 SER A CA 1
ATOM 1042 C C . SER A 1 125 ? 12.264 -12.230 -15.003 1.00 96.31 125 SER A C 1
ATOM 1044 O O . SER A 1 125 ? 12.185 -13.431 -15.258 1.00 96.31 125 SER A O 1
ATOM 1046 N N . LEU A 1 126 ? 13.364 -11.670 -14.479 1.00 93.56 126 LEU A N 1
ATOM 1047 C CA . LEU A 1 126 ? 14.576 -12.425 -14.141 1.00 93.56 126 LEU A CA 1
ATOM 1048 C C . LEU A 1 126 ? 14.331 -13.502 -13.079 1.00 93.56 126 LEU A C 1
ATOM 1050 O O . LEU A 1 126 ? 15.029 -14.508 -13.097 1.00 93.56 126 LEU A O 1
ATOM 1054 N N . ARG A 1 127 ? 13.359 -13.289 -12.175 1.00 86.69 127 ARG A N 1
ATOM 1055 C CA . ARG A 1 127 ? 12.949 -14.225 -11.110 1.00 86.69 127 ARG A CA 1
ATOM 1056 C C . ARG A 1 127 ? 14.138 -14.945 -10.444 1.00 86.69 127 ARG A C 1
ATOM 1058 O O . ARG A 1 127 ? 14.274 -16.158 -10.599 1.00 86.69 127 ARG A O 1
ATOM 1065 N N . PRO A 1 128 ? 15.011 -14.213 -9.724 1.00 85.50 128 PRO A N 1
ATOM 1066 C CA . PRO A 1 128 ? 16.105 -14.842 -8.991 1.00 85.50 128 PRO A CA 1
ATOM 1067 C C . PRO A 1 128 ? 15.552 -15.834 -7.964 1.00 85.50 128 PRO A C 1
ATOM 1069 O O . PRO A 1 128 ? 14.443 -15.636 -7.460 1.00 85.50 128 PRO A O 1
ATOM 1072 N N . ASP A 1 129 ? 16.337 -16.855 -7.624 1.00 87.06 129 ASP A N 1
ATOM 1073 C CA . ASP A 1 129 ? 16.002 -17.805 -6.560 1.00 87.06 129 ASP A CA 1
ATOM 1074 C C . ASP A 1 129 ? 16.045 -17.103 -5.190 1.00 87.06 12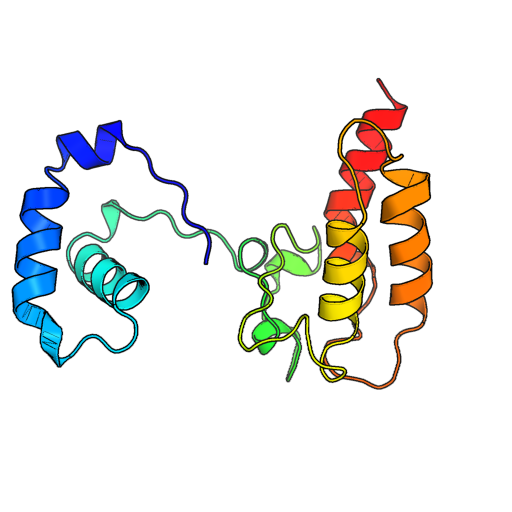9 ASP A C 1
ATOM 1076 O O . ASP A 1 129 ? 17.078 -17.001 -4.529 1.00 87.06 129 ASP A O 1
ATOM 1080 N N . ALA A 1 130 ? 14.923 -16.479 -4.838 1.00 87.88 130 ALA A N 1
ATOM 1081 C CA . ALA A 1 130 ? 14.729 -15.627 -3.675 1.00 87.88 130 ALA A CA 1
ATOM 1082 C C . ALA A 1 130 ? 13.240 -15.593 -3.299 1.00 87.88 130 ALA A C 1
ATOM 1084 O O . ALA A 1 130 ? 12.365 -15.947 -4.097 1.00 87.88 130 ALA A O 1
ATOM 1085 N N . GLN A 1 131 ? 12.927 -15.139 -2.081 1.00 89.75 131 GLN A N 1
ATOM 1086 C CA . GLN A 1 131 ? 11.541 -15.119 -1.618 1.00 89.75 131 GLN A CA 1
ATOM 1087 C C . GLN A 1 131 ? 10.703 -14.143 -2.438 1.00 89.75 131 GLN A C 1
ATOM 1089 O O . GLN A 1 131 ? 11.155 -13.063 -2.830 1.00 89.75 131 GLN A O 1
ATOM 1094 N N . CYS A 1 132 ? 9.443 -14.523 -2.647 1.00 92.31 132 CYS A N 1
ATOM 1095 C CA . CYS A 1 132 ? 8.467 -13.732 -3.382 1.00 92.31 132 CYS A CA 1
ATOM 1096 C C . CYS A 1 132 ? 8.810 -13.476 -4.861 1.00 92.31 132 CYS A C 1
ATOM 1098 O O . CYS A 1 132 ? 8.151 -12.647 -5.476 1.00 92.31 132 CYS A O 1
ATOM 1100 N N . SER A 1 133 ? 9.773 -14.179 -5.470 1.00 87.81 133 SER A N 1
ATOM 1101 C CA . SER A 1 133 ? 10.069 -14.111 -6.915 1.00 87.81 133 SER A CA 1
ATOM 1102 C C . SER A 1 133 ? 8.971 -14.759 -7.785 1.00 87.81 133 SER A C 1
ATOM 1104 O O . SER A 1 133 ? 9.212 -15.696 -8.545 1.00 87.81 133 SER A O 1
ATOM 1106 N N . LEU A 1 134 ? 7.740 -14.262 -7.660 1.00 88.50 134 LEU A N 1
ATOM 1107 C CA . LEU A 1 134 ? 6.556 -14.699 -8.397 1.00 88.50 134 LEU A CA 1
ATOM 1108 C C . LEU A 1 134 ? 6.563 -14.173 -9.841 1.00 88.50 134 LEU A C 1
ATOM 1110 O O . LEU A 1 134 ? 7.470 -13.461 -10.280 1.00 88.50 134 LEU A O 1
ATOM 1114 N N . THR A 1 135 ? 5.528 -14.520 -10.607 1.00 91.88 135 THR A N 1
ATOM 1115 C CA . THR A 1 135 ? 5.341 -13.969 -11.952 1.00 91.88 135 THR A CA 1
ATOM 1116 C C . THR A 1 135 ? 5.199 -12.437 -11.879 1.00 91.88 135 THR A C 1
ATOM 1118 O O . THR A 1 135 ? 4.502 -11.925 -10.999 1.00 91.88 135 THR A O 1
ATOM 1121 N N . PRO A 1 136 ? 5.806 -11.669 -12.810 1.00 94.56 136 PRO A N 1
ATOM 1122 C CA . PRO A 1 136 ? 5.701 -10.204 -12.818 1.00 94.56 136 PRO A CA 1
ATOM 1123 C C . PRO A 1 136 ? 4.259 -9.694 -12.845 1.00 94.56 136 PRO A C 1
ATOM 1125 O O . PRO A 1 136 ? 3.978 -8.605 -12.353 1.00 94.56 136 PRO A O 1
ATOM 1128 N N . HIS A 1 137 ? 3.352 -10.500 -13.399 1.00 94.94 137 HIS A N 1
ATOM 1129 C CA . HIS A 1 137 ? 1.922 -10.236 -13.453 1.00 94.94 137 HIS A CA 1
ATOM 1130 C C . HIS A 1 137 ? 1.330 -9.877 -12.084 1.00 94.94 137 HIS A C 1
ATOM 1132 O O . HIS A 1 137 ? 0.639 -8.867 -11.988 1.00 94.94 137 HIS A O 1
ATOM 1138 N N . ILE A 1 138 ? 1.675 -10.619 -11.023 1.00 95.25 138 ILE A N 1
ATOM 1139 C CA . ILE A 1 138 ? 1.192 -10.343 -9.660 1.00 95.25 138 ILE A CA 1
ATOM 1140 C C . ILE A 1 138 ? 1.483 -8.895 -9.259 1.00 95.25 138 ILE A C 1
ATOM 1142 O O . ILE A 1 138 ? 0.633 -8.239 -8.672 1.00 95.25 138 ILE A O 1
ATOM 1146 N N . TYR A 1 139 ? 2.659 -8.376 -9.607 1.00 96.56 139 TYR A N 1
ATOM 1147 C CA . TYR A 1 139 ? 3.108 -7.049 -9.190 1.00 96.56 139 TYR A CA 1
ATOM 1148 C C . TYR A 1 139 ? 2.716 -5.923 -10.147 1.00 96.56 139 TYR A C 1
ATOM 1150 O O . TYR A 1 139 ? 2.563 -4.784 -9.714 1.00 96.56 139 TYR A O 1
ATOM 1158 N N . LEU A 1 140 ? 2.620 -6.212 -11.447 1.00 96.88 140 LEU A N 1
ATOM 1159 C CA . LEU A 1 140 ? 2.574 -5.184 -12.490 1.00 96.88 140 LEU A CA 1
ATOM 1160 C C . LEU A 1 140 ? 1.257 -5.133 -13.264 1.00 96.88 140 LEU A C 1
ATOM 1162 O O . LEU A 1 140 ? 1.124 -4.261 -14.119 1.00 96.88 140 LEU A O 1
ATOM 1166 N N . HIS A 1 141 ? 0.290 -6.018 -12.998 1.00 96.62 141 HIS A N 1
ATOM 1167 C CA . HIS A 1 141 ? -0.968 -6.053 -13.753 1.00 96.62 141 HIS A CA 1
ATOM 1168 C C . HIS A 1 141 ? -1.700 -4.702 -13.741 1.00 96.62 141 HIS A C 1
ATOM 1170 O O . HIS A 1 141 ? -2.018 -4.159 -14.796 1.00 96.62 141 HIS A O 1
ATOM 1176 N N . GLN A 1 142 ? -1.902 -4.105 -12.563 1.00 95.38 142 GLN A N 1
ATOM 1177 C CA . GLN A 1 142 ? -2.590 -2.813 -12.449 1.00 95.38 142 GLN A CA 1
ATOM 1178 C C . GLN A 1 142 ? -1.823 -1.682 -13.150 1.00 95.38 142 GLN A C 1
ATOM 1180 O O . GLN A 1 142 ? -2.416 -0.856 -13.841 1.00 95.38 142 GLN A O 1
ATOM 1185 N N . LEU A 1 143 ? -0.491 -1.688 -13.050 1.00 94.50 143 LEU A N 1
ATOM 1186 C CA . LEU A 1 143 ? 0.360 -0.719 -13.741 1.00 94.50 143 LEU A CA 1
ATOM 1187 C C . LEU A 1 143 ? 0.290 -0.876 -15.269 1.00 94.50 143 LEU A C 1
ATOM 1189 O O . LEU A 1 143 ? 0.286 0.118 -15.996 1.00 94.50 143 LEU A O 1
ATOM 1193 N N . GLN A 1 144 ? 0.205 -2.115 -15.758 1.00 95.44 144 GLN A N 1
ATOM 1194 C CA . GLN A 1 144 ? 0.026 -2.414 -17.176 1.00 95.44 144 GLN A CA 1
ATOM 1195 C C . GLN A 1 144 ? -1.304 -1.865 -17.698 1.00 95.44 144 GLN A C 1
ATOM 1197 O O . GLN A 1 144 ? -1.323 -1.235 -18.753 1.00 95.44 144 GLN A O 1
ATOM 1202 N N . LEU A 1 145 ? -2.402 -2.099 -16.970 1.00 94.38 145 LEU A N 1
ATOM 1203 C CA . LEU A 1 145 ? -3.726 -1.597 -17.343 1.00 94.38 145 LEU A CA 1
ATOM 1204 C C . LEU A 1 145 ? -3.736 -0.073 -17.432 1.00 94.38 145 LEU A C 1
ATOM 1206 O O . LEU A 1 145 ? -4.164 0.472 -18.445 1.00 94.38 145 LEU A O 1
ATOM 1210 N N . TYR A 1 146 ? -3.200 0.598 -16.413 1.00 92.06 146 TYR A N 1
ATOM 1211 C CA . TYR A 1 146 ? -3.152 2.056 -16.380 1.00 92.06 146 TYR A CA 1
ATOM 1212 C C . TYR A 1 146 ? -2.310 2.634 -17.524 1.00 92.06 146 TYR A C 1
ATOM 1214 O O . TYR A 1 146 ? -2.687 3.609 -18.161 1.00 92.06 146 TYR A O 1
ATOM 1222 N N . THR A 1 147 ? -1.192 1.984 -17.847 1.00 92.31 147 THR A N 1
ATOM 1223 C CA . THR A 1 147 ? -0.337 2.420 -18.955 1.00 92.31 147 THR A CA 1
ATOM 1224 C C . THR A 1 147 ? -1.048 2.318 -20.307 1.00 92.31 147 THR A C 1
ATOM 1226 O O . THR A 1 147 ? -0.936 3.228 -21.118 1.00 92.31 147 THR A O 1
ATOM 1229 N N . ARG A 1 148 ? -1.827 1.252 -20.537 1.00 91.25 148 ARG A N 1
ATOM 1230 C CA . ARG A 1 148 ? -2.636 1.100 -21.760 1.00 91.25 148 ARG A CA 1
ATOM 1231 C C . ARG A 1 148 ? -3.760 2.129 -21.855 1.00 91.25 148 ARG A C 1
ATOM 1233 O O . ARG A 1 148 ? -4.096 2.534 -22.958 1.00 91.25 148 ARG A O 1
ATOM 1240 N N . GLN A 1 149 ? -4.348 2.519 -20.724 1.00 90.25 149 GLN A N 1
ATOM 1241 C CA . GLN A 1 149 ? -5.368 3.572 -20.691 1.00 90.25 149 GLN A CA 1
ATOM 1242 C C . GLN A 1 149 ? -4.780 4.915 -21.134 1.00 90.25 149 GLN A C 1
ATOM 1244 O O . GLN A 1 149 ? -5.371 5.574 -21.977 1.00 90.25 149 GLN A O 1
ATOM 1249 N N . LEU A 1 150 ? -3.579 5.262 -20.661 1.00 85.81 150 LEU A N 1
ATOM 1250 C CA . LEU A 1 150 ? -2.891 6.495 -21.064 1.00 85.81 150 LEU A CA 1
ATOM 1251 C C . LEU A 1 150 ? -2.484 6.534 -22.545 1.00 85.81 150 LEU A C 1
ATOM 1253 O O . LEU A 1 150 ? -2.323 7.613 -23.093 1.00 85.81 150 LEU A O 1
ATOM 1257 N N . GLU A 1 151 ? -2.276 5.387 -23.196 1.00 76.69 151 GLU A N 1
ATOM 1258 C CA . GLU A 1 151 ? -1.991 5.327 -24.642 1.00 76.69 151 GLU A CA 1
ATOM 1259 C C . GLU A 1 151 ? -3.247 5.530 -25.510 1.00 76.69 151 GLU A C 1
ATOM 1261 O O . GLU A 1 151 ? -3.132 5.709 -26.722 1.00 76.69 151 GLU A O 1
ATOM 1266 N N . GLN A 1 152 ? -4.440 5.451 -24.911 1.00 70.62 152 GLN A N 1
ATOM 1267 C CA . GLN A 1 152 ? -5.731 5.618 -25.589 1.00 70.62 152 GLN A CA 1
ATOM 1268 C C . GLN A 1 152 ? -6.319 7.031 -25.433 1.00 70.62 152 GLN A C 1
ATOM 1270 O O . GLN A 1 152 ? -7.315 7.330 -26.094 1.00 70.62 152 GLN A O 1
ATOM 1275 N N . GLU A 1 153 ? -5.722 7.867 -24.581 1.00 58.78 153 GLU A N 1
ATOM 1276 C CA . GLU A 1 153 ? -6.064 9.282 -24.352 1.00 58.78 153 GLU A CA 1
ATOM 1277 C C . GLU A 1 153 ? -5.165 10.215 -25.179 1.00 58.78 153 GLU A C 1
ATOM 1279 O O . GLU A 1 153 ? -5.702 11.219 -25.704 1.00 58.78 153 GLU A O 1
#

Sequence (153 aa):
GVMLMNLSRMREFGWSEYIVPLKEQYEQQLRWGDQDLLNILFHFHPELVYVWDCSYNYRPDHCMYSSACDAAEGPGIRVLHANRRAAFTDKFPPFTHIYQAMKKFVVGRDSMYNDLYKPLLLKLSLRPDAQCSLTPHIYLHQLQLYTRQLEQE

Foldseek 3Di:
DDDDDPVVVCVVVVVCVQLVVLCVVCVVPDPPSVPVSVVVVCVVVVVRDDDDFCLAEPELVCWQPHNNGPVLPPQAHDDYHDPPVVLPDPQNVLNVLQVVLVVPDDPPPDQLVPSHQVVSQVVLCVQPPHIPSDHCCNVCNVSVVVNVVVVVD

Secondary structure (DSSP, 8-state):
------HHHHHHTTHHHHHHHHHHHHTTT-SSHHHHHHHHHHHH-GGG--PPPGGGGB-GGGTSSS---GGGTTT--S-B--GGGGGGSTTSHHHHHHHHHHHH--TTTS-IIIIIIHHHHHHHHT--SSTT---HHHHHHHHHHHHHHHT--

InterPro domains:
  IPR029044 Nucleotide-diphospho-sugar transferases [G3DSA:3.90.550.10] (1-119)
  IPR029044 Nucleotide-diphospho-sugar transferases [SSF53448] (1-84)
  IPR051993 Glycosyltransferase 8 [PTHR46012] (1-152)